Protein AF-A0A5B6VGG7-F1 (afdb_monomer_lite)

Foldseek 3Di:
DVVVVVVVVVVVVVVVVVVVPPPDPPDDPPLVVLLVVQLVVLVVLVVVLVVQCVVCVPPPPVPRDSVVSVCSSVVSSCVSCVVPVVVPPD

Radius of gyratio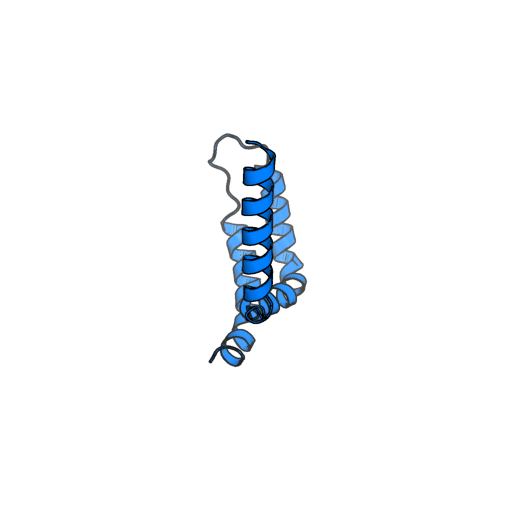n: 23.52 Å; chains: 1; bounding box: 59×22×51 Å

Structure (mmCIF, N/CA/C/O backbone):
data_AF-A0A5B6VGG7-F1
#
_entry.id   AF-A0A5B6VGG7-F1
#
loop_
_atom_site.group_PDB
_atom_site.id
_atom_site.type_symbol
_atom_site.label_atom_id
_atom_site.label_alt_id
_atom_site.label_comp_id
_atom_site.label_asym_id
_atom_site.label_entity_id
_atom_site.label_seq_id
_atom_site.pdbx_PDB_ins_code
_atom_site.Cartn_x
_atom_site.Cartn_y
_atom_site.Cartn_z
_atom_site.occup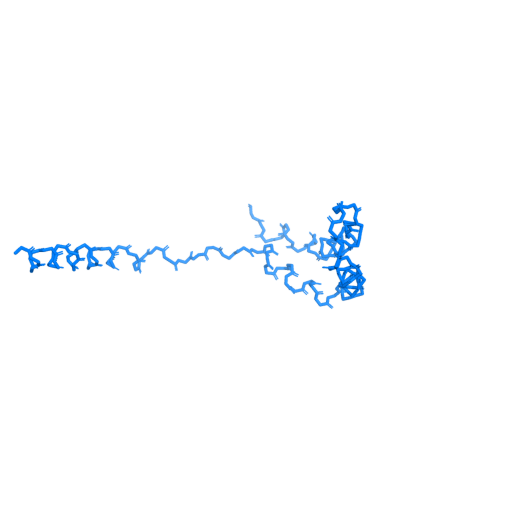ancy
_atom_site.B_iso_or_equiv
_atom_site.auth_seq_id
_atom_site.auth_comp_id
_atom_site.auth_asym_id
_atom_site.auth_atom_id
_atom_site.pdbx_PDB_model_num
ATOM 1 N N . MET A 1 1 ? -48.153 -11.120 -30.840 1.00 53.94 1 MET A N 1
ATOM 2 C CA . MET A 1 1 ? -47.168 -10.019 -30.668 1.00 53.94 1 MET A CA 1
ATOM 3 C C . MET A 1 1 ? -45.906 -10.400 -29.879 1.00 53.94 1 MET A C 1
ATOM 5 O O . MET A 1 1 ? -44.924 -9.681 -29.986 1.00 53.94 1 MET A O 1
ATOM 9 N N . TYR A 1 2 ? -45.871 -11.513 -29.133 1.00 49.38 2 TYR A N 1
ATOM 10 C CA . TYR A 1 2 ? -44.662 -11.946 -28.404 1.00 49.38 2 TYR A CA 1
ATOM 11 C C . TYR A 1 2 ? -43.571 -12.541 -29.310 1.00 49.38 2 TYR A C 1
ATOM 13 O O . TYR A 1 2 ? -42.390 -12.293 -29.094 1.00 49.38 2 TYR A O 1
ATOM 21 N N . TYR A 1 3 ? -43.967 -13.250 -30.371 1.00 48.88 3 TYR A N 1
ATOM 22 C CA . TYR A 1 3 ? -43.040 -13.909 -31.297 1.00 48.88 3 TYR A CA 1
ATOM 23 C C . TYR A 1 3 ? -42.160 -12.912 -32.079 1.00 48.88 3 TYR A C 1
ATOM 25 O O . TYR A 1 3 ? -40.949 -13.072 -32.155 1.00 48.88 3 TYR A O 1
ATOM 33 N N . VAL A 1 4 ? -42.746 -11.803 -32.548 1.00 52.75 4 VAL A N 1
ATOM 34 C CA . VAL A 1 4 ? -42.028 -10.724 -33.260 1.00 52.75 4 VAL A CA 1
ATOM 35 C C . VAL A 1 4 ? -40.995 -10.029 -32.357 1.00 52.75 4 VAL A C 1
ATOM 37 O O . VAL A 1 4 ? -39.900 -9.694 -32.801 1.00 52.75 4 VAL A O 1
ATOM 40 N N . LYS A 1 5 ? -41.302 -9.877 -31.059 1.00 56.41 5 LYS A N 1
ATOM 41 C CA . LYS A 1 5 ? -40.396 -9.287 -30.056 1.00 56.41 5 LYS A CA 1
ATOM 42 C C . LYS A 1 5 ? -39.193 -10.187 -29.747 1.00 56.41 5 LYS A C 1
ATOM 44 O O . LYS A 1 5 ? -38.114 -9.667 -29.485 1.00 56.41 5 LYS A O 1
ATOM 49 N N . LEU A 1 6 ? -39.366 -11.513 -29.795 1.00 55.78 6 LEU A N 1
ATOM 50 C CA . LEU A 1 6 ? -38.267 -12.475 -29.648 1.00 55.78 6 LEU A CA 1
ATOM 51 C C . LEU A 1 6 ? -37.321 -12.452 -30.856 1.00 55.78 6 LEU A C 1
ATOM 53 O O . LEU A 1 6 ? -36.109 -12.403 -30.665 1.00 55.78 6 LEU A O 1
ATOM 57 N N . ILE A 1 7 ? -37.865 -12.431 -32.079 1.00 59.88 7 ILE A N 1
ATOM 58 C CA . ILE A 1 7 ? -37.064 -12.415 -33.317 1.00 59.88 7 ILE A CA 1
ATOM 59 C C . ILE A 1 7 ? -36.195 -11.153 -33.379 1.00 59.88 7 ILE A C 1
ATOM 61 O O . ILE A 1 7 ? -34.998 -11.243 -33.637 1.00 59.88 7 ILE A O 1
ATOM 65 N N . SER A 1 8 ? -36.756 -9.986 -33.045 1.00 59.94 8 SER A N 1
ATOM 66 C CA . SER A 1 8 ? -36.001 -8.724 -33.035 1.00 59.94 8 SER A CA 1
ATOM 67 C C . SER A 1 8 ? -34.863 -8.707 -32.004 1.00 59.94 8 SER A C 1
ATOM 69 O O . SER A 1 8 ? -33.845 -8.064 -32.238 1.00 59.94 8 SER A O 1
ATOM 71 N N . LYS A 1 9 ? -35.009 -9.415 -30.874 1.00 61.00 9 LYS A N 1
ATOM 72 C CA . LYS A 1 9 ? -33.977 -9.526 -29.828 1.00 61.00 9 LYS A CA 1
ATOM 73 C C . LYS A 1 9 ? -32.857 -10.490 -30.234 1.00 61.00 9 LYS A C 1
ATOM 75 O O . LYS A 1 9 ? -31.700 -10.240 -29.921 1.00 61.00 9 LYS A O 1
ATOM 80 N N . ALA A 1 10 ? -33.207 -11.565 -30.943 1.00 59.91 10 ALA A N 1
ATOM 81 C CA . ALA A 1 10 ? -32.251 -12.538 -31.465 1.00 59.91 10 ALA A CA 1
ATOM 82 C C . ALA A 1 10 ? -31.397 -11.954 -32.603 1.00 59.91 10 ALA A C 1
ATOM 84 O O . ALA A 1 10 ? -30.187 -12.163 -32.611 1.00 59.91 10 ALA A O 1
ATOM 85 N N . LEU A 1 11 ? -32.001 -11.173 -33.507 1.00 57.78 11 LEU A N 1
ATOM 86 C CA . LEU A 1 11 ? -31.276 -10.473 -34.575 1.00 57.78 11 LEU A CA 1
ATOM 87 C C . LEU A 1 11 ? -30.303 -9.422 -34.009 1.00 57.78 11 LEU A C 1
ATOM 89 O O . LEU A 1 11 ? -29.139 -9.417 -34.392 1.00 57.78 11 LEU A O 1
ATOM 93 N N . TYR A 1 12 ? -30.726 -8.636 -33.008 1.00 57.72 12 TYR A N 1
ATOM 94 C CA . TYR A 1 12 ? -29.839 -7.701 -32.292 1.00 57.72 12 TYR A CA 1
ATOM 95 C C . TYR A 1 12 ? -28.660 -8.399 -31.595 1.00 57.72 12 TYR A C 1
ATOM 97 O O . TYR A 1 12 ? -27.541 -7.894 -31.600 1.00 57.72 12 TYR A O 1
ATOM 105 N N . PHE A 1 13 ? -28.899 -9.555 -30.968 1.00 58.28 13 PHE A N 1
ATOM 106 C CA . PHE A 1 13 ? -27.854 -10.305 -30.267 1.00 58.28 13 PHE A CA 1
ATOM 107 C C . PHE A 1 13 ? -26.847 -10.935 -31.244 1.00 58.28 13 PHE A C 1
ATOM 109 O O . PHE A 1 13 ? -25.651 -10.959 -30.960 1.00 58.28 13 PHE A O 1
ATOM 116 N N . ALA A 1 14 ? -27.315 -11.398 -32.410 1.00 55.44 14 ALA A N 1
ATOM 117 C CA . ALA A 1 14 ? -26.463 -11.956 -33.458 1.00 55.44 14 ALA A CA 1
ATOM 118 C C . ALA A 1 14 ? -25.572 -10.888 -34.120 1.00 55.44 14 ALA A C 1
ATOM 120 O O . ALA A 1 14 ? -24.381 -11.132 -34.300 1.00 55.44 14 ALA A O 1
ATOM 121 N N . GLU A 1 15 ? -26.103 -9.693 -34.406 1.00 51.88 15 GLU A N 1
ATOM 122 C CA . GLU A 1 15 ? -25.318 -8.571 -34.953 1.00 51.88 15 GLU A CA 1
ATOM 123 C C . GLU A 1 15 ? -24.296 -8.021 -33.939 1.00 51.88 15 GLU A C 1
ATOM 125 O O . GLU A 1 15 ? -23.152 -7.724 -34.295 1.00 51.88 15 GLU A O 1
ATOM 130 N N . PHE A 1 16 ? -24.663 -7.948 -32.653 1.00 52.41 16 PHE A N 1
ATOM 131 C CA . PHE A 1 16 ? -23.748 -7.526 -31.585 1.00 52.41 16 PHE A CA 1
ATOM 132 C C . PHE A 1 16 ? -22.604 -8.531 -31.375 1.00 52.41 16 PHE A C 1
ATOM 134 O O . PHE A 1 16 ? -21.446 -8.141 -31.219 1.00 52.41 16 PHE A O 1
ATOM 141 N N . SER A 1 17 ? -22.911 -9.831 -31.441 1.00 50.72 17 SER A N 1
ATOM 142 C CA . SER A 1 17 ? -21.927 -10.908 -31.289 1.00 50.72 17 SER A CA 1
ATOM 143 C C . SER A 1 17 ? -20.841 -10.884 -32.366 1.00 50.72 17 SER A C 1
ATOM 145 O O . SER A 1 17 ? -19.705 -11.254 -32.076 1.00 50.72 17 SER A O 1
ATOM 147 N N . THR A 1 18 ? -21.161 -10.472 -33.597 1.00 52.78 18 THR A N 1
ATOM 148 C CA . THR A 1 18 ? -20.184 -10.453 -34.697 1.00 52.78 18 THR A CA 1
ATOM 149 C C . THR A 1 18 ? -19.228 -9.263 -34.635 1.00 52.78 18 THR A C 1
ATOM 151 O O . THR A 1 18 ? -18.098 -9.374 -35.100 1.00 52.78 18 THR A O 1
ATOM 154 N N . SER A 1 19 ? -19.637 -8.146 -34.020 1.00 50.09 19 SER A N 1
ATOM 155 C CA . SER A 1 19 ? -18.785 -6.956 -33.879 1.00 50.09 19 SER A CA 1
ATOM 156 C C . SER A 1 19 ? -17.792 -7.049 -32.714 1.00 50.09 19 SER A C 1
ATOM 158 O O . SER A 1 19 ? -16.779 -6.355 -32.737 1.00 50.09 19 SER A O 1
ATOM 160 N N . PHE A 1 20 ? -18.060 -7.873 -31.695 1.00 51.72 20 PHE A N 1
ATOM 161 C CA . PHE A 1 20 ? -17.218 -7.963 -30.492 1.00 51.72 20 PHE A CA 1
ATOM 162 C C . PHE A 1 20 ? -15.975 -8.860 -30.678 1.00 51.72 20 PHE A C 1
ATOM 164 O O . PHE A 1 20 ? -15.012 -8.756 -29.928 1.00 51.72 20 PHE A O 1
ATOM 171 N N . ALA A 1 21 ? -15.952 -9.720 -31.702 1.00 54.94 21 ALA A N 1
ATOM 172 C CA . ALA A 1 21 ? -14.940 -10.773 -31.854 1.00 54.94 21 ALA A CA 1
ATOM 173 C C . ALA A 1 21 ? -13.560 -10.313 -32.385 1.00 54.94 21 ALA A C 1
ATOM 175 O O . ALA A 1 21 ? -12.652 -11.133 -32.493 1.00 54.94 21 ALA A O 1
ATOM 176 N N . MET A 1 22 ? -13.381 -9.034 -32.739 1.00 54.12 22 MET A N 1
ATOM 177 C CA . MET A 1 22 ? -12.139 -8.500 -33.337 1.00 54.12 22 MET A CA 1
ATOM 178 C C . MET A 1 22 ? -11.599 -7.252 -32.612 1.00 54.12 22 MET A C 1
ATOM 180 O O . MET A 1 22 ? -10.836 -6.489 -33.200 1.00 54.12 22 MET A O 1
ATOM 184 N N . ALA A 1 23 ? -12.011 -7.012 -31.361 1.00 54.44 23 ALA A N 1
ATOM 185 C CA . ALA A 1 23 ? -11.647 -5.807 -30.600 1.00 54.44 23 ALA A CA 1
ATOM 186 C C . ALA A 1 23 ? -11.015 -6.082 -29.217 1.00 54.44 23 ALA A C 1
ATOM 188 O O . ALA A 1 23 ? -10.768 -5.138 -28.473 1.00 54.44 23 ALA A O 1
ATOM 189 N N . ASP A 1 24 ? -10.761 -7.345 -28.865 1.00 58.09 24 ASP A N 1
ATOM 190 C CA . ASP A 1 24 ? -10.636 -7.789 -27.467 1.00 58.09 24 ASP A CA 1
ATOM 191 C C . ASP A 1 24 ? -9.224 -8.282 -27.091 1.00 58.09 24 ASP A C 1
ATOM 193 O O . ASP A 1 24 ? -9.034 -9.412 -26.646 1.00 58.09 24 ASP A O 1
ATOM 197 N N . GLU A 1 25 ? -8.197 -7.453 -27.296 1.00 62.72 25 GLU A N 1
ATOM 198 C CA . GLU A 1 25 ? -6.950 -7.599 -26.531 1.00 62.72 25 GLU A CA 1
ATOM 199 C C . GLU A 1 25 ? -6.876 -6.422 -25.553 1.00 62.72 25 GLU A C 1
ATOM 201 O O . GLU A 1 25 ? -6.414 -5.334 -25.905 1.00 62.72 25 GLU A O 1
ATOM 206 N N . GLU A 1 26 ? -7.403 -6.605 -24.335 1.00 72.81 26 GLU A N 1
ATOM 207 C CA . GLU A 1 26 ? -7.284 -5.583 -23.294 1.00 72.81 26 GLU A CA 1
ATOM 208 C C . GLU A 1 26 ? -5.798 -5.296 -23.012 1.00 72.81 26 GLU A C 1
ATOM 210 O O . GLU A 1 26 ? -5.033 -6.216 -22.692 1.00 72.81 26 GLU A O 1
ATOM 215 N N . PRO A 1 27 ? -5.358 -4.026 -23.090 1.00 73.62 27 PRO A N 1
ATOM 216 C CA . PRO A 1 27 ? -3.988 -3.677 -22.759 1.00 73.62 27 PRO A CA 1
ATOM 217 C C . PRO A 1 27 ? -3.728 -3.978 -21.279 1.00 73.62 27 PRO A C 1
ATOM 219 O O . PRO A 1 27 ? -4.408 -3.467 -20.390 1.00 73.62 27 PRO A O 1
ATOM 222 N N . VAL A 1 28 ? -2.719 -4.806 -21.006 1.00 81.25 28 VAL A N 1
ATOM 223 C CA . VAL A 1 28 ? -2.356 -5.189 -19.636 1.00 81.25 28 VAL A CA 1
ATOM 224 C C . VAL A 1 28 ? -1.869 -3.963 -18.860 1.00 81.25 28 VAL A C 1
ATOM 226 O O . VAL A 1 28 ? -0.852 -3.362 -19.217 1.00 81.25 28 VAL A O 1
ATOM 229 N N . ASP A 1 29 ? -2.541 -3.634 -17.752 1.00 86.94 29 ASP A N 1
ATOM 230 C CA . ASP A 1 29 ? -2.055 -2.631 -16.803 1.00 86.94 29 ASP A CA 1
ATOM 231 C C . ASP A 1 29 ? -0.786 -3.140 -16.099 1.00 86.94 29 ASP A C 1
ATOM 233 O O . ASP A 1 29 ? -0.810 -3.919 -15.138 1.00 86.94 29 ASP A O 1
ATOM 237 N N . GLN A 1 30 ? 0.352 -2.670 -16.601 1.00 88.81 30 GLN A N 1
ATOM 238 C CA . GLN A 1 30 ? 1.679 -3.010 -16.102 1.00 88.81 30 GLN A CA 1
ATOM 239 C C . GLN A 1 30 ? 1.866 -2.603 -14.637 1.00 88.81 30 GLN A C 1
ATOM 241 O O . GLN A 1 30 ? 2.616 -3.268 -13.920 1.00 88.81 30 GLN A O 1
ATOM 246 N N . LYS A 1 31 ? 1.183 -1.546 -14.173 1.00 90.19 31 LYS A N 1
ATOM 247 C CA . LYS A 1 31 ? 1.248 -1.110 -12.777 1.00 90.19 31 LYS A CA 1
ATOM 248 C C . LYS A 1 31 ? 0.663 -2.181 -11.870 1.00 90.19 31 LYS A C 1
ATOM 250 O O . LYS A 1 31 ? 1.353 -2.647 -10.965 1.00 90.19 31 LYS A O 1
ATOM 255 N N . LYS A 1 32 ? -0.559 -2.629 -12.163 1.00 91.75 32 LYS A N 1
ATOM 256 C CA . LYS A 1 32 ? -1.250 -3.667 -11.389 1.00 91.75 32 LYS A CA 1
ATOM 257 C C . LYS A 1 32 ? -0.449 -4.970 -11.325 1.00 91.75 32 LYS A C 1
ATOM 259 O O . LYS A 1 32 ? -0.295 -5.547 -10.251 1.00 91.75 32 LYS A O 1
ATOM 264 N N . TYR A 1 33 ? 0.125 -5.393 -12.451 1.00 91.50 33 TYR A N 1
ATOM 265 C CA . TYR A 1 33 ? 0.976 -6.586 -12.498 1.00 91.50 33 TYR A CA 1
ATOM 266 C C . TYR A 1 33 ? 2.201 -6.474 -11.571 1.00 91.50 33 TYR A C 1
ATOM 268 O O . TYR A 1 33 ? 2.533 -7.409 -10.839 1.00 91.50 33 TYR A O 1
ATOM 276 N N . LEU A 1 34 ? 2.875 -5.319 -11.577 1.00 93.56 34 LEU A N 1
ATOM 277 C 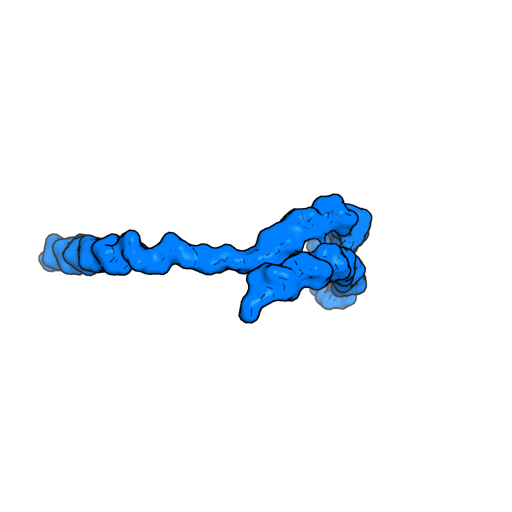CA . LEU A 1 34 ? 4.041 -5.078 -10.725 1.00 93.56 34 LEU A CA 1
ATOM 278 C C . LEU A 1 34 ? 3.660 -4.953 -9.243 1.00 93.56 34 LEU A C 1
ATOM 280 O O . LEU A 1 34 ? 4.380 -5.472 -8.386 1.00 93.56 34 LEU A O 1
ATOM 284 N N . GLU A 1 35 ? 2.526 -4.320 -8.938 1.00 94.38 35 GLU A N 1
ATOM 285 C CA . GLU A 1 35 ? 1.984 -4.241 -7.580 1.00 94.38 35 GLU A CA 1
ATOM 286 C C . GLU A 1 35 ? 1.732 -5.635 -7.004 1.00 94.38 35 GLU A C 1
ATOM 288 O O . GLU A 1 35 ? 2.195 -5.923 -5.898 1.00 94.38 35 GLU A O 1
ATOM 293 N N . ASP A 1 36 ? 1.083 -6.528 -7.756 1.00 93.69 36 ASP A N 1
ATOM 294 C CA . ASP A 1 36 ? 0.796 -7.900 -7.321 1.00 93.69 36 ASP A CA 1
ATOM 295 C C . ASP A 1 36 ? 2.072 -8.691 -6.986 1.00 93.69 36 ASP A C 1
ATOM 297 O O . ASP A 1 36 ? 2.119 -9.397 -5.975 1.00 93.69 36 ASP A O 1
ATOM 301 N N . GLY A 1 37 ? 3.150 -8.497 -7.753 1.00 93.31 37 GLY A N 1
ATOM 302 C CA . GLY A 1 37 ? 4.467 -9.070 -7.448 1.00 93.31 37 GLY A CA 1
ATOM 303 C C . GLY A 1 37 ? 5.159 -8.457 -6.219 1.00 93.31 37 GLY A C 1
ATOM 304 O O . GLY A 1 37 ? 6.023 -9.091 -5.603 1.00 93.31 37 GLY A O 1
ATOM 305 N N . CYS A 1 38 ? 4.789 -7.235 -5.833 1.00 95.38 38 CYS A N 1
ATOM 306 C CA . CYS A 1 38 ? 5.339 -6.520 -4.679 1.00 95.38 38 CYS A CA 1
ATOM 307 C C . CYS A 1 38 ? 4.551 -6.754 -3.378 1.00 95.38 38 CYS A C 1
ATOM 309 O O . CYS A 1 38 ? 5.147 -6.707 -2.298 1.00 95.38 38 CYS A O 1
ATOM 311 N N . LYS A 1 39 ? 3.259 -7.108 -3.447 1.00 93.19 39 LYS A N 1
ATOM 312 C CA . LYS A 1 39 ? 2.433 -7.485 -2.280 1.00 93.19 39 LYS A CA 1
ATOM 313 C C . LYS A 1 39 ? 3.096 -8.506 -1.335 1.00 93.19 39 LYS A C 1
ATOM 315 O O . LYS A 1 39 ? 3.158 -8.216 -0.136 1.00 93.19 39 LYS A O 1
ATOM 320 N N . PRO A 1 40 ? 3.656 -9.646 -1.799 1.00 95.44 40 PRO A N 1
ATOM 321 C CA . PRO A 1 40 ? 4.290 -10.625 -0.908 1.00 95.44 40 PRO A CA 1
ATOM 322 C C . PRO A 1 40 ? 5.593 -10.129 -0.257 1.00 95.44 4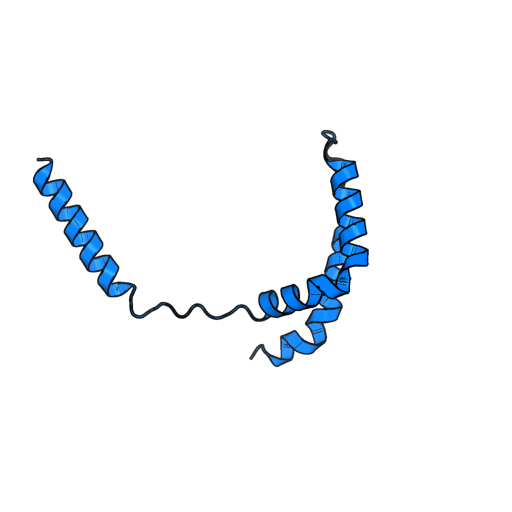0 PRO A C 1
ATOM 324 O O . PRO A 1 40 ? 6.051 -10.722 0.718 1.00 95.44 40 PRO A O 1
ATOM 327 N N . LYS A 1 41 ? 6.193 -9.034 -0.740 1.00 94.56 41 LYS A N 1
ATOM 328 C CA . LYS A 1 41 ? 7.400 -8.434 -0.142 1.00 94.56 41 LYS A CA 1
ATOM 329 C C . LYS A 1 41 ? 7.068 -7.476 1.010 1.00 94.56 41 LYS A C 1
ATOM 331 O O . LYS A 1 41 ? 7.913 -7.235 1.866 1.00 94.56 41 LYS A O 1
ATOM 336 N N . CYS A 1 42 ? 5.830 -6.986 1.072 1.00 96.69 42 CYS A N 1
ATOM 337 C CA . CYS A 1 42 ? 5.352 -5.998 2.047 1.00 96.69 42 CYS A CA 1
ATOM 338 C C . CYS A 1 42 ? 4.434 -6.603 3.130 1.00 96.69 42 CYS A C 1
ATOM 340 O O . CYS A 1 42 ? 3.582 -5.922 3.706 1.00 96.69 42 CYS A O 1
ATOM 342 N N . VAL A 1 43 ? 4.602 -7.897 3.436 1.00 95.88 43 VAL A N 1
ATOM 343 C CA . VAL A 1 43 ? 3.722 -8.657 4.351 1.00 95.88 43 VAL A CA 1
ATOM 344 C C . VAL A 1 43 ? 3.731 -8.109 5.780 1.00 95.88 43 VAL A C 1
ATOM 346 O O . VAL A 1 43 ? 2.718 -8.183 6.472 1.00 95.88 43 VAL A O 1
ATOM 349 N N . LYS A 1 44 ? 4.848 -7.534 6.243 1.00 95.50 44 LYS A N 1
ATOM 350 C CA . LYS A 1 44 ? 4.925 -6.937 7.587 1.00 95.50 44 LYS A CA 1
ATOM 351 C C . LYS A 1 44 ? 3.902 -5.808 7.741 1.00 95.50 44 LYS A C 1
ATOM 353 O O . LYS A 1 44 ? 3.131 -5.815 8.695 1.00 95.50 44 LYS A O 1
ATOM 358 N N . GLN A 1 45 ? 3.888 -4.875 6.794 1.00 95.38 45 GLN A N 1
ATOM 359 C CA . GLN A 1 45 ? 2.972 -3.738 6.784 1.00 95.38 45 GLN A CA 1
ATOM 360 C C . GLN A 1 45 ? 1.530 -4.197 6.545 1.00 95.38 45 GLN A C 1
ATOM 362 O O . GLN A 1 45 ? 0.623 -3.710 7.218 1.00 95.38 45 GLN A O 1
ATOM 367 N N . LEU A 1 46 ? 1.328 -5.193 5.672 1.00 95.88 46 LEU A N 1
ATOM 368 C CA . LEU A 1 46 ? 0.011 -5.788 5.436 1.00 95.88 46 LEU A CA 1
ATOM 369 C C . LEU A 1 46 ? -0.605 -6.340 6.732 1.00 95.88 46 LEU A C 1
ATOM 371 O O . LEU A 1 46 ? -1.743 -6.014 7.056 1.00 95.88 46 LEU A O 1
ATOM 375 N N . ARG A 1 47 ? 0.163 -7.091 7.533 1.00 96.50 47 ARG A N 1
ATOM 376 C CA . ARG A 1 47 ? -0.313 -7.618 8.827 1.00 96.50 47 ARG A CA 1
ATOM 377 C C . ARG A 1 47 ? -0.680 -6.511 9.815 1.00 96.50 47 ARG A C 1
ATOM 379 O O . ARG A 1 47 ? -1.663 -6.640 10.542 1.00 96.50 47 ARG A O 1
ATOM 386 N N . SER A 1 48 ? 0.096 -5.427 9.859 1.00 95.25 48 SER A N 1
ATOM 387 C CA . SER A 1 48 ? -0.217 -4.267 10.703 1.00 95.25 48 SER A CA 1
ATOM 388 C C . SER A 1 48 ? -1.514 -3.579 10.273 1.00 95.25 48 SER A C 1
ATOM 390 O O . SER A 1 48 ? -2.318 -3.199 11.127 1.00 95.25 48 SER A O 1
ATOM 392 N N . TYR A 1 49 ? -1.745 -3.456 8.965 1.00 96.69 49 TYR A N 1
ATOM 393 C CA . TYR A 1 49 ? -2.994 -2.930 8.423 1.00 96.69 49 TYR A CA 1
ATOM 394 C C . TYR A 1 49 ? -4.184 -3.842 8.752 1.00 96.69 49 TYR A C 1
ATOM 396 O O . TYR A 1 49 ? -5.169 -3.366 9.312 1.00 96.69 49 TYR A O 1
ATOM 404 N N . GLU A 1 50 ? -4.074 -5.153 8.530 1.00 96.19 50 GLU A N 1
ATOM 405 C CA . GLU A 1 50 ? -5.124 -6.128 8.866 1.00 96.19 50 GLU A CA 1
ATOM 406 C C . GLU A 1 50 ? -5.474 -6.130 10.361 1.00 96.19 50 GLU A C 1
ATOM 408 O O . GLU A 1 50 ? -6.647 -6.205 10.733 1.00 96.19 50 GLU A O 1
ATOM 413 N N . ALA A 1 51 ? -4.471 -6.012 11.236 1.00 96.00 51 ALA A N 1
ATOM 414 C CA . ALA A 1 51 ? -4.692 -5.880 12.673 1.00 96.00 51 ALA A CA 1
ATOM 415 C C . ALA A 1 51 ? -5.467 -4.596 13.013 1.00 96.00 51 ALA A C 1
ATOM 417 O O . ALA A 1 51 ? -6.362 -4.616 13.861 1.00 96.00 51 ALA A O 1
ATOM 418 N N . CYS A 1 52 ? -5.170 -3.488 12.324 1.00 96.00 52 CYS A N 1
ATOM 419 C CA . CYS A 1 52 ? -5.934 -2.256 12.473 1.00 96.00 52 CYS A CA 1
ATOM 420 C C . CYS A 1 52 ? -7.377 -2.413 11.972 1.00 96.00 52 CYS A C 1
ATOM 422 O O . CYS A 1 52 ? -8.294 -2.004 12.683 1.00 96.00 52 CYS A O 1
ATOM 424 N N . VAL A 1 53 ? -7.595 -3.048 10.815 1.00 95.12 53 VAL A N 1
ATOM 425 C CA . VAL A 1 53 ? -8.939 -3.295 10.259 1.00 95.12 53 VAL A CA 1
ATOM 426 C C . VAL A 1 53 ? -9.796 -4.086 11.248 1.00 95.12 53 VAL A C 1
ATOM 428 O O . VAL A 1 53 ? -10.919 -3.685 11.546 1.00 95.12 53 VAL A O 1
ATOM 431 N N . LYS A 1 54 ? -9.240 -5.144 11.852 1.00 95.06 54 LYS A N 1
ATOM 432 C CA . LYS A 1 54 ? -9.932 -5.933 12.888 1.00 95.06 54 LYS A CA 1
ATOM 433 C C . LYS A 1 54 ? -10.291 -5.104 14.125 1.00 95.06 54 LYS A C 1
ATOM 435 O O . LYS A 1 54 ? -11.357 -5.293 14.698 1.00 95.06 54 LYS A O 1
ATOM 440 N N . ARG A 1 55 ? -9.434 -4.158 14.525 1.00 92.56 55 ARG A N 1
ATOM 441 C CA . ARG A 1 55 ? -9.689 -3.256 15.664 1.00 92.56 55 ARG A CA 1
ATOM 442 C C . ARG A 1 55 ? -10.847 -2.288 15.402 1.00 92.56 55 ARG A C 1
ATOM 444 O O . ARG A 1 55 ? -11.537 -1.916 16.348 1.00 92.56 55 ARG A O 1
ATOM 451 N N . ILE A 1 56 ? -11.032 -1.850 14.156 1.00 92.81 56 ILE A N 1
ATOM 452 C CA . ILE A 1 56 ? -12.059 -0.858 13.795 1.00 92.81 56 ILE A CA 1
ATOM 453 C C . ILE A 1 56 ? -13.368 -1.478 13.284 1.00 92.81 56 ILE A C 1
ATOM 455 O O . ILE A 1 56 ? -14.338 -0.752 13.120 1.00 92.81 56 ILE A O 1
ATOM 459 N N . GLN A 1 57 ? -13.420 -2.796 13.062 1.00 89.19 57 GLN A N 1
ATOM 460 C CA . GLN A 1 57 ? -14.552 -3.493 12.432 1.00 89.19 57 GLN A CA 1
ATOM 461 C C . GLN A 1 57 ? -15.906 -3.301 13.144 1.00 89.19 57 GLN A C 1
ATOM 463 O O . GLN A 1 57 ? -16.943 -3.411 12.502 1.00 89.19 57 GLN A O 1
ATOM 468 N N . GLY A 1 58 ? -15.903 -3.020 14.449 1.00 84.12 58 GLY A N 1
ATOM 469 C CA . GLY A 1 58 ? -17.111 -2.763 15.245 1.00 84.12 58 GLY A CA 1
ATOM 470 C C . GLY A 1 58 ? -17.283 -1.307 15.675 1.00 84.12 58 GLY A C 1
ATOM 471 O O . GLY A 1 58 ? -17.997 -1.047 16.637 1.00 84.12 58 GLY A O 1
ATOM 472 N N . ASP A 1 59 ? -16.568 -0.365 15.056 1.00 86.25 59 ASP A N 1
ATOM 473 C CA . ASP A 1 59 ? -16.669 1.046 15.416 1.00 86.25 59 ASP A CA 1
ATOM 474 C C . ASP A 1 59 ? -17.686 1.786 14.544 1.00 86.25 59 ASP A C 1
ATOM 476 O O . ASP A 1 59 ? -17.448 2.019 13.363 1.00 86.25 59 ASP A O 1
ATOM 480 N N . GLU A 1 60 ? -18.796 2.209 15.145 1.00 82.69 60 GLU A N 1
ATOM 481 C CA . GLU A 1 60 ? -19.852 2.982 14.470 1.00 82.69 60 GLU A CA 1
ATOM 482 C C . GLU A 1 60 ? -19.647 4.502 14.589 1.00 82.69 60 GLU A C 1
ATOM 484 O O . GLU A 1 60 ? -20.327 5.281 13.929 1.00 82.69 60 GLU A O 1
ATOM 489 N N . SER A 1 61 ? -18.679 4.940 15.407 1.00 84.75 61 SER A N 1
ATOM 490 C CA . SER A 1 61 ? -18.411 6.362 15.666 1.00 84.75 61 SER A CA 1
ATOM 491 C C . SER A 1 61 ? -17.897 7.131 14.443 1.00 84.75 61 SER A C 1
ATOM 493 O O . SER A 1 61 ? -17.903 8.358 14.434 1.00 84.75 61 SER A O 1
ATOM 495 N N . GLY A 1 62 ? -17.381 6.419 13.434 1.00 80.69 62 GLY A N 1
ATOM 496 C CA . GLY A 1 62 ? -16.734 7.008 12.262 1.00 80.69 62 GLY A CA 1
ATOM 497 C C . GLY A 1 62 ? -15.379 7.669 12.546 1.00 80.69 62 GLY A C 1
ATOM 498 O O . GLY A 1 62 ? -14.730 8.116 11.606 1.00 80.69 62 GLY A O 1
ATOM 499 N N . HIS A 1 63 ? -14.916 7.710 13.803 1.00 86.69 63 HIS A N 1
ATOM 500 C CA . HIS A 1 63 ? -13.678 8.389 14.206 1.00 86.69 63 HIS A CA 1
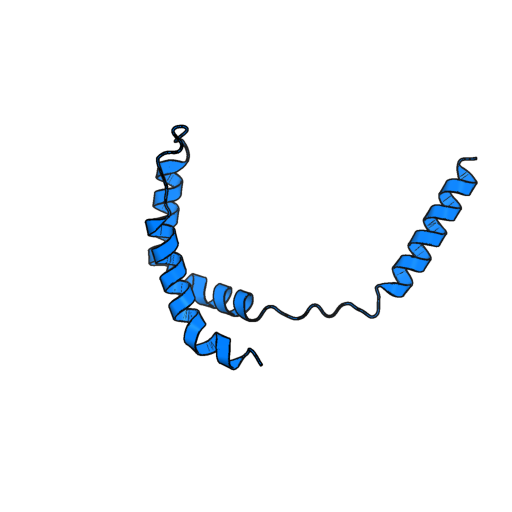ATOM 501 C C . HIS A 1 63 ? -12.432 7.495 14.205 1.00 86.69 63 HIS A C 1
ATOM 503 O O . HIS A 1 63 ? -11.314 8.013 14.210 1.00 86.69 63 HIS A O 1
ATOM 509 N N . LYS A 1 64 ? -12.566 6.162 14.205 1.00 89.56 64 LYS A N 1
ATOM 510 C CA . LYS A 1 64 ? -11.402 5.271 14.083 1.00 89.56 64 LYS A CA 1
ATOM 511 C C . LYS A 1 64 ? -11.074 5.018 12.616 1.00 89.56 64 LYS A C 1
ATOM 513 O O . LYS A 1 64 ? -11.945 4.700 11.813 1.00 89.56 64 LYS A O 1
ATOM 518 N N . HIS A 1 65 ? -9.796 5.135 12.263 1.00 92.69 65 HIS A N 1
ATOM 519 C CA . HIS A 1 65 ? -9.317 4.918 10.898 1.00 92.69 65 HIS A CA 1
ATOM 520 C C . HIS A 1 65 ? -7.980 4.169 10.910 1.00 92.69 65 HIS A C 1
ATOM 522 O O . HIS A 1 65 ? -7.249 4.192 11.903 1.00 92.69 65 HIS A O 1
ATOM 528 N N . CYS A 1 66 ? -7.652 3.540 9.782 1.00 95.44 66 CYS A N 1
ATOM 529 C CA . CYS A 1 66 ? -6.391 2.822 9.560 1.00 95.44 66 CYS A CA 1
ATOM 530 C C . CYS A 1 66 ? -5.521 3.472 8.475 1.00 95.44 66 CYS A C 1
ATOM 532 O O . CYS A 1 66 ? -4.684 2.804 7.873 1.00 95.44 66 CYS A O 1
ATOM 534 N N . THR A 1 67 ? -5.730 4.764 8.197 1.00 95.12 67 THR A N 1
ATOM 535 C CA . THR A 1 67 ? -5.040 5.501 7.125 1.00 95.12 67 THR A CA 1
ATOM 536 C C . THR A 1 67 ? -3.524 5.505 7.300 1.00 95.12 67 THR A C 1
ATOM 538 O O . THR A 1 67 ? -2.812 5.345 6.317 1.00 95.12 67 THR A O 1
ATOM 541 N N . GLY A 1 68 ? -3.019 5.589 8.535 1.00 95.62 68 GLY A N 1
ATOM 542 C CA . GLY A 1 68 ? -1.580 5.493 8.806 1.00 95.62 68 GLY A CA 1
ATOM 543 C C . GLY A 1 68 ? -0.991 4.150 8.365 1.00 95.62 68 GLY A C 1
ATOM 544 O O . GLY A 1 68 ? -0.068 4.111 7.559 1.00 95.62 68 GLY A O 1
ATOM 545 N N . GLN A 1 69 ? -1.586 3.038 8.810 1.00 95.25 69 GLN A N 1
ATOM 546 C CA . GLN A 1 69 ? -1.121 1.696 8.431 1.00 95.25 69 GLN A CA 1
ATOM 547 C C . GLN A 1 69 ? -1.320 1.420 6.935 1.00 95.25 69 GLN A C 1
ATOM 549 O O . GLN A 1 69 ? -0.515 0.725 6.318 1.00 95.25 69 GLN A O 1
ATOM 554 N N . TYR A 1 70 ? -2.384 1.971 6.349 1.00 96.50 70 TYR A N 1
ATOM 555 C CA . TYR A 1 70 ? -2.631 1.908 4.914 1.00 96.50 70 TYR A CA 1
ATOM 556 C C . TYR A 1 70 ? -1.519 2.615 4.128 1.00 96.50 70 TYR A C 1
ATOM 558 O O . TYR A 1 70 ? -0.986 2.040 3.181 1.00 96.50 70 TYR A O 1
ATOM 566 N N . PHE A 1 71 ? -1.115 3.819 4.545 1.00 97.50 71 PHE A N 1
ATOM 567 C CA . PHE A 1 71 ? -0.012 4.543 3.914 1.00 97.50 71 PHE A CA 1
ATOM 568 C C . PHE A 1 71 ? 1.332 3.841 4.093 1.00 97.50 71 PHE A C 1
ATOM 570 O O . PHE A 1 71 ? 2.111 3.808 3.145 1.00 97.50 71 PHE A O 1
ATOM 577 N N . ASP A 1 72 ? 1.593 3.215 5.240 1.00 96.69 72 ASP A N 1
ATOM 578 C CA . ASP A 1 72 ? 2.812 2.421 5.433 1.00 96.69 72 ASP A CA 1
ATOM 579 C C . ASP A 1 72 ? 2.870 1.213 4.484 1.00 96.69 72 ASP A C 1
ATOM 581 O O . ASP A 1 72 ? 3.921 0.914 3.905 1.00 96.69 72 ASP A O 1
ATOM 585 N N . TYR A 1 73 ? 1.741 0.518 4.305 1.00 97.50 73 TYR A N 1
ATOM 586 C CA . TYR A 1 73 ? 1.628 -0.603 3.373 1.00 97.50 73 TYR A CA 1
ATOM 587 C C . TYR A 1 73 ? 1.848 -0.161 1.927 1.00 97.50 73 TYR A C 1
ATOM 589 O O . TYR A 1 73 ? 2.726 -0.704 1.250 1.00 97.50 73 TYR A O 1
ATOM 597 N N . TRP A 1 74 ? 1.123 0.860 1.476 1.00 96.69 74 TRP A N 1
ATOM 598 C CA . TRP A 1 74 ? 1.257 1.367 0.113 1.00 96.69 74 TRP A CA 1
ATOM 599 C C . TRP A 1 74 ? 2.619 1.995 -0.151 1.00 96.69 74 TRP A C 1
ATOM 601 O O . TRP A 1 74 ? 3.203 1.724 -1.190 1.00 96.69 74 TRP A O 1
ATOM 611 N N . SER A 1 75 ? 3.212 2.693 0.820 1.00 97.25 75 SER A N 1
ATOM 612 C CA . SER A 1 75 ? 4.579 3.208 0.688 1.00 97.25 75 SER A CA 1
ATOM 613 C C 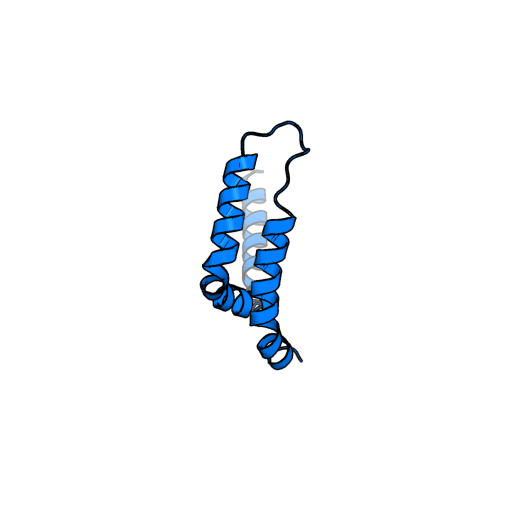. SER A 1 75 ? 5.590 2.088 0.427 1.00 97.25 75 SER A C 1
ATOM 615 O O . SER A 1 75 ? 6.532 2.274 -0.341 1.00 97.25 75 SER A O 1
ATOM 617 N N . CYS A 1 76 ? 5.413 0.912 1.037 1.00 97.44 76 CYS A N 1
ATOM 618 C CA . CYS A 1 76 ? 6.255 -0.249 0.752 1.00 97.44 76 CYS A CA 1
ATOM 619 C C . CYS A 1 76 ? 6.041 -0.782 -0.674 1.00 97.44 76 CYS A C 1
ATOM 621 O O . CYS A 1 76 ? 7.021 -1.029 -1.382 1.00 97.44 76 CYS A O 1
ATOM 623 N N . VAL A 1 77 ? 4.782 -0.941 -1.100 1.00 97.06 77 VAL A N 1
ATOM 624 C CA . VAL A 1 77 ? 4.447 -1.428 -2.448 1.00 97.06 77 VAL A CA 1
ATOM 625 C C . VAL A 1 77 ? 4.964 -0.454 -3.509 1.00 97.06 77 VAL A C 1
ATOM 627 O O . VAL A 1 77 ? 5.684 -0.874 -4.412 1.00 97.06 77 VAL A O 1
ATOM 630 N N . ASP A 1 78 ? 4.718 0.842 -3.344 1.00 96.00 78 ASP A N 1
ATOM 631 C CA . ASP A 1 78 ? 5.156 1.891 -4.266 1.00 96.00 78 ASP A CA 1
ATOM 632 C C . ASP A 1 78 ? 6.682 1.943 -4.382 1.00 96.00 78 ASP A C 1
ATOM 634 O O . ASP A 1 78 ? 7.220 1.992 -5.488 1.00 96.00 78 ASP A O 1
ATOM 638 N N . LYS A 1 79 ? 7.411 1.845 -3.259 1.00 96.38 79 LYS A N 1
ATOM 639 C CA . LYS A 1 79 ? 8.885 1.758 -3.269 1.00 96.38 79 LYS A CA 1
ATOM 640 C C . LYS A 1 79 ? 9.393 0.529 -4.024 1.00 96.38 79 LYS A C 1
ATOM 642 O O . LYS A 1 79 ? 10.457 0.592 -4.635 1.00 96.38 79 LYS A O 1
ATOM 647 N N . CYS A 1 80 ? 8.659 -0.580 -3.976 1.00 96.06 80 CYS A N 1
ATOM 648 C CA . CYS A 1 80 ? 9.001 -1.802 -4.698 1.00 96.06 80 CYS A CA 1
ATOM 649 C C . CYS A 1 80 ? 8.711 -1.700 -6.207 1.00 96.06 80 CYS A C 1
ATOM 651 O O . CYS A 1 80 ? 9.478 -2.237 -7.007 1.00 96.06 80 CYS A O 1
ATOM 653 N N . VAL A 1 81 ? 7.638 -1.004 -6.595 1.00 96.62 81 VAL A N 1
ATOM 654 C CA . VAL A 1 81 ? 7.191 -0.847 -7.992 1.00 96.62 81 VAL A CA 1
ATOM 655 C C . VAL A 1 81 ? 7.948 0.266 -8.731 1.00 96.62 81 VAL A C 1
ATOM 657 O O . VAL A 1 81 ? 8.205 0.146 -9.929 1.00 96.62 81 VAL A O 1
ATOM 660 N N . ALA A 1 82 ? 8.373 1.321 -8.028 1.00 95.00 82 ALA A N 1
ATOM 661 C CA . ALA A 1 82 ? 9.067 2.483 -8.590 1.00 95.00 82 ALA A CA 1
ATOM 662 C C . ALA A 1 82 ? 10.208 2.177 -9.592 1.00 95.00 82 ALA A C 1
ATOM 664 O O . ALA A 1 82 ? 10.224 2.808 -10.651 1.00 95.00 82 ALA A O 1
ATOM 665 N N . PRO A 1 83 ? 11.146 1.236 -9.339 1.00 93.25 83 PRO A N 1
ATOM 666 C CA . PRO A 1 83 ? 12.257 0.992 -10.263 1.00 93.25 83 PRO A CA 1
ATOM 667 C C . PRO A 1 83 ? 11.846 0.288 -11.565 1.00 93.25 83 PRO A C 1
ATOM 669 O O . PRO A 1 83 ? 12.548 0.410 -12.565 1.00 93.25 83 PRO A O 1
ATOM 672 N N . SER A 1 84 ? 10.747 -0.470 -11.573 1.00 90.44 84 SER A N 1
ATOM 673 C CA . SER A 1 84 ? 10.327 -1.282 -12.722 1.00 90.44 84 SER A CA 1
ATOM 674 C C . SER A 1 84 ? 9.205 -0.640 -13.530 1.00 90.44 84 SER A C 1
ATOM 676 O O . SER A 1 84 ? 9.129 -0.872 -14.736 1.00 90.44 84 SER A O 1
ATOM 678 N N . LEU A 1 85 ? 8.371 0.196 -12.909 1.00 91.44 85 LEU A N 1
ATOM 679 C CA . LEU A 1 85 ? 7.197 0.784 -13.549 1.00 91.44 85 LEU A CA 1
ATOM 680 C C . LEU A 1 85 ? 7.562 1.625 -14.778 1.00 91.44 85 LEU A C 1
ATOM 682 O O . LEU A 1 85 ? 7.135 1.321 -15.888 1.00 91.44 85 LEU A O 1
ATOM 686 N N . PHE A 1 86 ? 8.434 2.620 -14.615 1.00 89.94 86 PHE A N 1
ATOM 687 C CA . PHE A 1 86 ? 8.815 3.521 -15.711 1.00 89.94 86 PHE A CA 1
ATOM 688 C C . PHE A 1 86 ? 9.652 2.855 -16.811 1.00 89.94 86 PHE A C 1
ATOM 690 O O . PHE A 1 86 ? 9.811 3.427 -17.880 1.00 89.94 86 PHE A O 1
ATOM 697 N N . THR A 1 87 ? 10.157 1.635 -16.595 1.00 90.88 87 THR A N 1
ATOM 698 C CA . THR A 1 87 ? 10.807 0.856 -17.668 1.00 90.88 87 THR A CA 1
ATOM 699 C C . THR A 1 87 ? 9.807 0.199 -18.618 1.00 90.88 87 THR A C 1
ATOM 701 O O . THR A 1 87 ? 10.188 -0.268 -19.692 1.00 90.88 87 THR A O 1
ATOM 704 N N . LYS A 1 88 ? 8.540 0.100 -18.202 1.00 87.88 88 LYS A N 1
ATOM 705 C CA . LYS A 1 88 ? 7.471 -0.573 -18.942 1.00 87.88 88 LYS A CA 1
ATOM 706 C C . LYS A 1 88 ? 6.515 0.415 -19.612 1.00 87.88 88 LYS A C 1
ATOM 708 O O . LYS A 1 88 ? 6.007 0.096 -20.689 1.00 87.88 88 LYS A O 1
ATOM 713 N N . LEU A 1 89 ? 6.345 1.605 -19.028 1.00 85.69 89 LEU A N 1
ATOM 714 C CA . LEU A 1 89 ? 5.615 2.708 -19.649 1.00 85.69 89 LEU A CA 1
ATOM 715 C C . LEU A 1 89 ? 6.446 3.353 -20.774 1.00 85.69 89 LEU A C 1
ATOM 717 O O . LEU A 1 89 ? 7.658 3.519 -20.640 1.00 85.69 89 LEU A O 1
ATOM 721 N N . LYS A 1 90 ? 5.773 3.701 -21.875 1.00 78.88 90 LYS A N 1
ATOM 722 C CA . LYS A 1 90 ? 6.298 4.481 -23.006 1.00 78.88 90 LYS A CA 1
ATOM 723 C C . LYS A 1 90 ? 5.692 5.874 -23.006 1.00 78.88 90 LYS A C 1
ATOM 725 O O . LYS A 1 90 ? 4.501 5.972 -22.641 1.00 78.88 90 LYS A O 1
#

InterPro domains:
  IPR003422 Cytochrome b-c1 complex, subunit 6 [PTHR15336] (18-90)
  IPR023184 Ubiquinol-cytochrome C reductase hinge domain [PF02320] (29-90)
  IPR036811 Ubiquinol-cytochrome C reductase hinge domain superfamily [G3DSA:1.10.287.20] (20-90)
  IPR036811 Ubiquinol-cytochrome C reductase hinge domain superfamily [SSF81531] (21-90)

pLDDT: mean 81.84, std 17.3, range [48.88, 97.5]

Secondary structure (DSSP, 8-state):
-HHHHHHHHHHHHHHHHHHHTTS--PPP-HHHHHHHHHGGG-HHHHHHHHHHHHHHTT--SS----HHHHHHHHHHHHHHHHHHHTTT--

Sequence (90 aa):
MYYVKLISKALYFAEFSTSFAMADEEPVDQKKYLEDGCKPKCVKQLRSYEACVKRIQGDESGHKHCTGQYFDYWSCVDKCVAPSLFTKLK

Organism: NCBI:txid47621